Protein AF-A0A358QRI2-F1 (afdb_monomer_lite)

Foldseek 3Di:
DDDPDDDDDDDDDPDDPDPRWDKDKDKDFDADPVRHGPDIDIDIDTPRPVPPPPDPPPVPLPPPNSVVVVVVVVVVVVVVVVVVVVVVVVLVVVLVVVLVVLVVVLVVLVCQLVCVVHDDDPVVNVVSVVVNVVSVVVNVVSVVSD

pLDDT: mean 74.31, std 22.43, range [32.56, 98.06]

Radius of gyration: 32.09 Å; chains: 1; bounding box: 80×37×73 Å

Structure (mmCIF, N/CA/C/O backbone):
data_AF-A0A358QRI2-F1
#
_entry.id   AF-A0A358QRI2-F1
#
loop_
_atom_site.group_PDB
_atom_site.id
_atom_site.type_symbol
_atom_site.label_atom_id
_atom_site.label_alt_id
_atom_site.label_comp_id
_atom_site.label_asym_id
_atom_site.label_entity_id
_atom_site.label_seq_id
_atom_site.pdbx_PDB_ins_code
_atom_site.Cartn_x
_atom_site.Cartn_y
_atom_site.Cartn_z
_atom_site.occupancy
_atom_site.B_iso_or_equiv
_atom_site.auth_seq_id
_atom_site.auth_comp_id
_atom_site.auth_asym_id
_atom_site.auth_atom_id
_atom_site.pdbx_PDB_model_num
ATOM 1 N N . MET A 1 1 ? 16.837 15.059 -35.209 1.00 35.28 1 MET A N 1
ATOM 2 C CA . MET A 1 1 ? 17.358 16.212 -34.440 1.00 35.28 1 MET A CA 1
ATOM 3 C C . MET A 1 1 ? 18.870 16.291 -34.652 1.00 35.28 1 MET A C 1
ATOM 5 O O . MET A 1 1 ? 19.520 15.252 -34.655 1.00 35.28 1 MET A O 1
ATOM 9 N N . GLN A 1 2 ? 19.383 17.472 -35.005 1.00 32.56 2 GLN A N 1
ATOM 10 C CA . GLN A 1 2 ? 20.668 17.685 -35.691 1.00 32.56 2 GLN A CA 1
ATOM 11 C C . GLN A 1 2 ? 21.895 17.297 -34.843 1.00 32.56 2 GLN A C 1
ATOM 13 O O . GLN A 1 2 ? 21.991 17.643 -33.669 1.00 32.56 2 GLN A O 1
ATOM 18 N N . ARG A 1 3 ? 22.842 16.574 -35.457 1.00 33.69 3 ARG A N 1
ATOM 19 C CA . ARG A 1 3 ? 24.132 16.196 -34.863 1.00 33.69 3 ARG A CA 1
ATOM 20 C C . ARG A 1 3 ? 25.104 17.369 -34.996 1.00 33.69 3 ARG A C 1
ATOM 22 O O . ARG A 1 3 ? 25.569 17.643 -36.098 1.00 33.69 3 ARG A O 1
ATOM 29 N N . ALA A 1 4 ? 25.438 18.037 -33.897 1.00 35.00 4 ALA A N 1
ATOM 30 C CA . ALA A 1 4 ? 26.515 19.022 -33.888 1.00 35.00 4 ALA A CA 1
ATOM 31 C C . ALA A 1 4 ? 27.866 18.295 -33.769 1.00 35.00 4 ALA A C 1
ATOM 33 O O . ALA A 1 4 ? 28.296 17.917 -32.682 1.00 35.00 4 ALA A O 1
ATOM 34 N N . VAL A 1 5 ? 28.514 18.047 -34.908 1.00 36.22 5 VAL A N 1
ATOM 35 C CA . VAL A 1 5 ? 29.899 17.560 -34.971 1.00 36.22 5 VAL A CA 1
ATOM 36 C C . VAL A 1 5 ? 30.812 18.784 -34.992 1.00 36.22 5 VAL A C 1
ATOM 38 O O . VAL A 1 5 ? 30.982 19.415 -36.031 1.00 36.22 5 VAL A O 1
ATOM 41 N N . GLY A 1 6 ? 31.379 19.148 -33.844 1.00 37.34 6 GLY A N 1
ATOM 42 C CA . GLY A 1 6 ? 32.392 20.201 -33.758 1.00 37.34 6 GLY A CA 1
ATOM 43 C C . GLY A 1 6 ? 33.797 19.610 -33.854 1.00 37.34 6 GLY A C 1
ATOM 44 O O . GLY A 1 6 ? 34.241 18.954 -32.917 1.00 37.34 6 GLY A O 1
ATOM 45 N N . ARG A 1 7 ? 34.512 19.845 -34.964 1.00 36.72 7 ARG A N 1
ATOM 46 C CA . ARG A 1 7 ? 35.961 19.586 -35.055 1.00 36.72 7 ARG A CA 1
ATOM 47 C C . ARG A 1 7 ? 36.707 20.790 -34.484 1.00 36.72 7 ARG A C 1
ATOM 49 O O . ARG A 1 7 ? 36.714 21.849 -35.101 1.00 36.72 7 ARG A O 1
ATOM 56 N N . GLY A 1 8 ? 37.325 20.637 -33.318 1.00 37.22 8 GLY A N 1
ATOM 57 C CA . GLY A 1 8 ? 38.190 21.658 -32.726 1.00 37.22 8 GLY A CA 1
ATOM 58 C C . GLY A 1 8 ? 39.661 21.276 -32.863 1.00 37.22 8 GLY A C 1
ATOM 59 O O . GLY A 1 8 ? 40.044 20.173 -32.485 1.00 37.22 8 GLY A O 1
ATOM 60 N N . ARG A 1 9 ? 40.490 22.189 -33.378 1.00 37.12 9 ARG A N 1
ATOM 61 C CA . ARG A 1 9 ? 41.955 22.094 -33.334 1.00 37.12 9 ARG A CA 1
ATOM 62 C C . ARG A 1 9 ? 42.430 22.951 -32.163 1.00 37.12 9 ARG A C 1
ATOM 64 O O . ARG A 1 9 ? 42.286 24.167 -32.220 1.00 37.12 9 ARG A O 1
ATOM 71 N N . ALA A 1 10 ? 42.968 22.345 -31.109 1.00 42.16 10 ALA A N 1
ATOM 72 C CA . ALA A 1 10 ? 43.684 23.109 -30.093 1.00 42.16 10 ALA A CA 1
ATOM 73 C C . ALA A 1 10 ? 45.096 23.403 -30.617 1.00 42.16 10 ALA A C 1
ATOM 75 O O . ALA A 1 10 ? 45.809 22.492 -31.043 1.00 42.16 10 ALA A O 1
ATOM 76 N N . VAL A 1 11 ? 45.465 24.681 -30.637 1.00 38.97 11 VAL A N 1
ATOM 77 C CA . VAL A 1 11 ? 46.844 25.129 -30.851 1.00 38.97 11 VAL A CA 1
ATOM 78 C C . VAL A 1 11 ? 47.596 24.883 -29.542 1.00 38.97 11 VAL A C 1
ATOM 80 O O . VAL A 1 11 ? 47.082 25.213 -28.474 1.00 38.97 11 VAL A O 1
ATOM 83 N N . ALA A 1 12 ? 48.758 24.235 -29.616 1.00 39.34 12 ALA A N 1
ATOM 84 C CA . ALA A 1 12 ? 49.599 23.977 -28.451 1.00 39.34 12 ALA A CA 1
ATOM 85 C C . ALA A 1 12 ? 50.038 25.308 -27.801 1.00 39.34 12 ALA A C 1
ATOM 87 O O . ALA A 1 12 ? 50.273 26.267 -28.540 1.00 39.34 12 ALA A O 1
ATOM 88 N N . PRO A 1 13 ? 50.151 25.394 -26.461 1.00 35.81 13 PRO A N 1
ATOM 89 C CA . PRO A 1 13 ? 50.756 26.558 -25.822 1.00 35.81 13 PRO A CA 1
ATOM 90 C C . PRO A 1 13 ? 52.184 26.747 -26.351 1.00 35.81 13 PRO A C 1
ATOM 92 O O . PRO A 1 13 ? 52.935 25.781 -26.503 1.00 35.81 13 PRO A O 1
ATOM 95 N N . GLU A 1 14 ? 52.518 27.989 -26.700 1.00 36.69 14 GLU A N 1
ATOM 96 C CA . GLU A 1 14 ? 53.799 28.365 -27.298 1.00 36.69 14 GLU A CA 1
ATOM 97 C C . GLU A 1 14 ? 54.970 27.914 -26.414 1.00 36.69 14 GLU A C 1
ATOM 99 O O . GLU A 1 14 ? 55.065 28.308 -25.253 1.00 36.69 14 GLU A O 1
ATOM 104 N N . GLY A 1 15 ? 55.870 27.098 -26.972 1.00 41.62 15 GLY A N 1
ATOM 105 C CA . GLY A 1 15 ? 57.156 26.784 -26.341 1.00 41.62 15 GLY A CA 1
ATOM 106 C C . GLY A 1 15 ? 57.683 25.361 -26.524 1.00 41.62 15 GLY A C 1
ATOM 107 O O . GLY A 1 15 ? 58.874 25.150 -26.321 1.00 41.62 15 GLY A O 1
ATOM 108 N N . GLU A 1 16 ? 56.865 24.394 -26.950 1.00 35.88 16 GLU A N 1
ATOM 109 C CA . GLU A 1 16 ? 57.296 22.991 -27.026 1.00 35.88 16 GLU A CA 1
ATOM 110 C C . GLU A 1 16 ? 57.113 22.420 -28.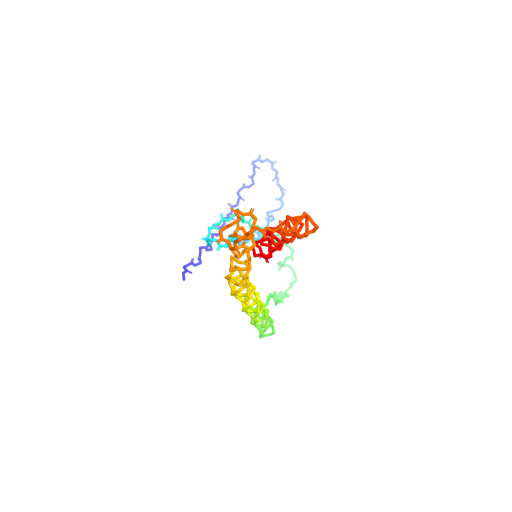439 1.00 35.88 16 GLU A C 1
ATOM 112 O O . GLU A 1 16 ? 56.000 22.251 -28.939 1.00 35.88 16 GLU A O 1
ATOM 117 N N . THR A 1 17 ? 58.229 22.131 -29.114 1.00 42.84 17 THR A N 1
ATOM 118 C CA . THR A 1 17 ? 58.269 21.467 -30.427 1.00 42.84 17 THR A CA 1
ATOM 119 C C . THR A 1 17 ? 58.040 19.961 -30.270 1.00 42.84 17 THR A C 1
ATOM 121 O O . THR A 1 17 ? 58.872 19.133 -30.623 1.00 42.84 17 THR A O 1
ATOM 124 N N . ALA A 1 18 ? 56.886 19.583 -29.723 1.00 42.47 18 ALA A N 1
ATOM 125 C CA . ALA A 1 18 ? 56.407 18.208 -29.777 1.00 42.47 18 ALA A CA 1
ATOM 126 C C . ALA A 1 18 ? 55.726 17.953 -31.139 1.00 42.47 18 ALA A C 1
ATOM 128 O O . ALA A 1 18 ? 55.054 18.849 -31.663 1.00 42.47 18 ALA A O 1
ATOM 129 N N . PRO A 1 19 ? 55.857 16.751 -31.738 1.00 43.00 19 PRO A N 1
ATOM 130 C CA . PRO A 1 19 ? 55.143 16.423 -32.968 1.00 43.00 19 PRO A CA 1
ATOM 131 C C . PRO A 1 19 ? 53.641 16.622 -32.746 1.00 43.00 19 PRO A C 1
ATOM 133 O O . PRO A 1 19 ? 53.109 16.233 -31.707 1.00 43.00 19 PRO A O 1
ATOM 136 N N . ALA A 1 20 ? 52.963 17.252 -33.709 1.00 47.69 20 ALA A N 1
ATOM 137 C CA . ALA A 1 20 ? 51.542 17.573 -33.621 1.00 47.69 20 ALA A CA 1
ATOM 138 C C . ALA A 1 20 ? 50.702 16.292 -33.453 1.00 47.69 20 ALA A C 1
ATOM 140 O O . ALA A 1 20 ? 50.312 15.661 -34.436 1.00 47.69 20 ALA A O 1
ATOM 141 N N . ARG A 1 21 ? 50.429 15.896 -32.203 1.00 50.72 21 ARG A N 1
ATOM 142 C CA . ARG A 1 21 ? 49.560 14.760 -31.885 1.00 50.72 21 ARG A CA 1
ATOM 143 C C . ARG A 1 21 ? 48.131 15.135 -32.252 1.00 50.72 21 ARG A C 1
ATOM 145 O O . ARG A 1 21 ? 47.575 16.106 -31.737 1.00 50.72 21 ARG A O 1
ATOM 152 N N . ALA A 1 22 ? 47.565 14.407 -33.207 1.00 50.53 22 ALA A N 1
ATOM 153 C CA . ALA A 1 22 ? 46.181 14.581 -33.612 1.00 50.53 22 ALA A CA 1
ATOM 154 C C . ALA A 1 22 ? 45.294 13.803 -32.636 1.00 50.53 22 ALA A C 1
ATOM 156 O O . ALA A 1 22 ? 45.471 12.602 -32.472 1.00 50.53 22 ALA A O 1
ATOM 157 N N . TRP A 1 23 ? 44.342 14.483 -32.005 1.00 54.16 23 TRP A N 1
ATOM 158 C CA . TRP A 1 23 ? 43.368 13.866 -31.109 1.00 54.16 23 TRP A CA 1
ATOM 159 C C . TRP A 1 23 ? 41.995 13.927 -31.769 1.00 54.16 23 TRP A C 1
ATOM 161 O O . TRP A 1 23 ? 41.573 15.008 -32.187 1.00 54.16 23 TRP A O 1
ATOM 171 N N . ASP A 1 24 ? 41.295 12.798 -31.851 1.00 56.31 24 ASP A N 1
ATOM 172 C CA . ASP A 1 24 ? 39.877 12.781 -32.218 1.00 56.31 24 ASP A CA 1
ATOM 173 C C . ASP A 1 24 ? 39.033 12.688 -30.945 1.00 56.31 24 ASP A C 1
ATOM 175 O O . ASP A 1 24 ? 39.327 11.913 -30.032 1.00 56.31 24 ASP A O 1
ATOM 179 N N . GLY A 1 25 ? 38.006 13.527 -30.848 1.00 52.00 25 GLY A N 1
ATOM 180 C CA . GLY A 1 25 ? 37.207 13.682 -29.641 1.00 52.00 25 GLY A CA 1
ATOM 181 C C . GLY A 1 25 ? 35.724 13.716 -29.960 1.00 52.00 25 GLY A C 1
ATOM 182 O O . GLY A 1 25 ? 35.274 14.574 -30.717 1.00 52.00 25 GLY A O 1
ATOM 183 N N . ARG A 1 26 ? 34.943 12.835 -29.327 1.00 60.66 26 ARG A N 1
ATOM 184 C CA . ARG A 1 26 ? 33.477 12.848 -29.412 1.00 60.66 26 ARG A CA 1
ATOM 185 C C . ARG A 1 26 ? 32.868 13.076 -28.035 1.00 60.66 26 ARG A C 1
ATOM 187 O O . ARG A 1 26 ? 33.278 12.453 -27.059 1.00 60.66 26 ARG A O 1
ATOM 194 N N . VAL A 1 27 ? 31.880 13.965 -27.967 1.00 61.69 27 VAL A N 1
ATOM 195 C CA . VAL A 1 27 ? 31.136 14.258 -26.737 1.00 61.69 27 VAL A CA 1
ATOM 196 C C . VAL A 1 27 ? 29.720 13.712 -26.866 1.00 61.69 27 VAL A C 1
ATOM 198 O O . VAL A 1 27 ? 29.019 14.018 -27.830 1.00 61.69 27 VAL A O 1
ATOM 201 N N . HIS A 1 28 ? 29.314 12.902 -25.893 1.00 64.44 28 HIS A N 1
ATOM 202 C CA . HIS A 1 28 ? 27.971 12.349 -25.779 1.00 64.44 28 HIS A CA 1
ATOM 203 C C . HIS A 1 28 ? 27.2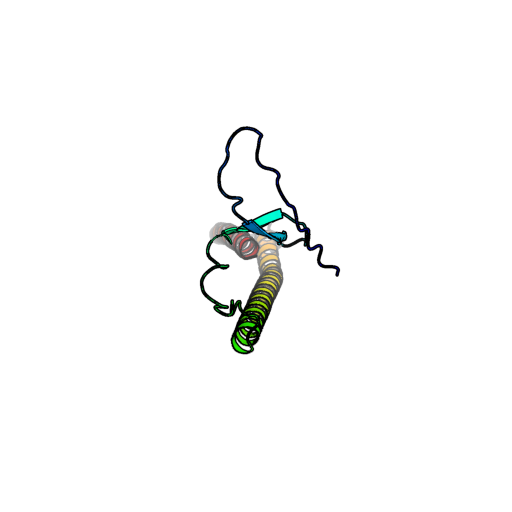79 12.942 -24.546 1.00 64.44 28 HIS A C 1
ATOM 205 O O . HIS A 1 28 ? 27.771 12.733 -23.435 1.00 64.44 28 HIS A O 1
ATOM 211 N N . PRO A 1 29 ? 26.165 13.680 -24.706 1.00 57.94 29 PRO A N 1
ATOM 212 C CA . PRO A 1 29 ? 25.364 14.097 -23.564 1.00 57.94 29 PRO A CA 1
ATOM 213 C C . PRO A 1 29 ? 24.645 12.880 -22.970 1.00 57.94 29 PRO A C 1
ATOM 215 O O . PRO A 1 29 ? 24.055 12.083 -23.700 1.00 57.94 29 PRO A O 1
ATOM 218 N N . VAL A 1 30 ? 24.697 12.754 -21.651 1.00 73.12 30 VAL A N 1
ATOM 219 C CA . VAL A 1 30 ? 23.929 11.805 -20.845 1.00 73.12 30 VAL A CA 1
ATOM 220 C C . VAL A 1 30 ? 22.767 12.583 -20.243 1.00 73.12 30 VAL A C 1
ATOM 222 O O . VAL A 1 30 ? 22.972 13.624 -19.614 1.00 73.12 30 VAL A O 1
ATOM 225 N N . ARG A 1 31 ? 21.551 12.105 -20.501 1.00 73.19 31 ARG A N 1
ATOM 226 C CA . ARG A 1 31 ? 20.311 12.733 -20.046 1.00 73.19 31 ARG A CA 1
ATOM 227 C C . ARG A 1 31 ? 19.716 11.959 -18.875 1.00 73.19 31 ARG A C 1
ATOM 229 O O . ARG A 1 31 ? 19.925 10.750 -18.791 1.00 73.19 31 ARG A O 1
ATOM 236 N N . ASP A 1 32 ? 19.024 12.663 -17.991 1.00 66.75 32 ASP A N 1
ATOM 237 C CA . ASP A 1 32 ? 18.278 12.082 -16.875 1.00 66.75 32 ASP A CA 1
ATOM 238 C C . ASP A 1 32 ? 16.880 11.584 -17.304 1.00 66.75 32 ASP A C 1
ATOM 240 O O . ASP A 1 32 ? 16.528 11.599 -18.487 1.00 66.75 32 ASP A O 1
ATOM 244 N N . GLN A 1 33 ? 16.088 11.104 -16.338 1.00 62.84 33 GLN A N 1
ATOM 245 C CA . GLN A 1 33 ? 14.738 10.570 -16.570 1.00 62.84 33 GLN A CA 1
ATOM 246 C C . GLN A 1 33 ? 13.714 11.639 -17.004 1.00 62.84 33 GLN A C 1
ATOM 248 O O . GLN A 1 33 ? 12.641 11.283 -17.486 1.00 62.84 33 GLN A O 1
ATOM 253 N N . GLU A 1 34 ? 14.049 12.927 -16.889 1.00 69.50 34 GLU A N 1
ATOM 254 C CA . GLU A 1 34 ? 13.217 14.070 -17.292 1.00 69.50 34 GLU A CA 1
ATOM 255 C C . GLU A 1 34 ? 13.705 14.705 -18.614 1.00 69.50 34 GLU A C 1
ATOM 257 O O . GLU A 1 34 ? 13.331 15.829 -18.955 1.00 69.50 34 GLU A O 1
ATOM 262 N N . ASP A 1 35 ? 14.544 13.984 -19.373 1.00 62.84 35 ASP A N 1
ATOM 263 C CA . ASP A 1 35 ? 15.157 14.396 -20.647 1.00 62.84 35 ASP A CA 1
ATOM 264 C C . ASP A 1 35 ? 16.085 15.629 -20.549 1.00 62.84 35 ASP A C 1
ATOM 266 O O . ASP A 1 35 ? 16.489 16.225 -21.560 1.00 62.84 35 ASP A O 1
ATOM 270 N N . ARG A 1 36 ? 16.512 16.002 -19.336 1.00 69.88 36 ARG A N 1
ATOM 271 C CA . ARG A 1 36 ? 17.478 17.086 -19.112 1.00 69.88 36 ARG A CA 1
ATOM 272 C C . ARG A 1 36 ? 18.898 16.531 -19.203 1.00 69.88 36 ARG A C 1
ATOM 274 O O . ARG A 1 36 ? 19.164 15.386 -18.863 1.00 69.88 36 ARG A O 1
ATOM 281 N N . ILE A 1 37 ? 19.844 17.325 -19.709 1.00 65.50 37 ILE A N 1
ATOM 282 C CA . ILE A 1 37 ? 21.253 16.903 -19.794 1.00 65.50 37 ILE A CA 1
ATOM 283 C C . ILE A 1 37 ? 21.869 16.987 -18.392 1.00 65.50 37 ILE A C 1
ATOM 285 O O . ILE A 1 37 ? 22.115 18.091 -17.913 1.00 65.50 37 ILE A O 1
ATOM 289 N N . ASP A 1 38 ? 22.139 15.838 -17.769 1.00 57.59 38 ASP A N 1
ATOM 290 C CA . ASP A 1 38 ? 22.773 15.742 -16.445 1.00 57.59 38 ASP A CA 1
ATOM 291 C C . ASP A 1 38 ? 24.308 15.735 -16.556 1.00 57.59 38 ASP A C 1
ATOM 293 O O . ASP A 1 38 ? 25.012 16.395 -15.792 1.00 57.59 38 ASP A O 1
ATOM 297 N N . ARG A 1 39 ? 24.866 15.018 -17.545 1.00 44.44 39 ARG A N 1
ATOM 298 C CA . ARG A 1 39 ? 26.325 14.857 -17.715 1.0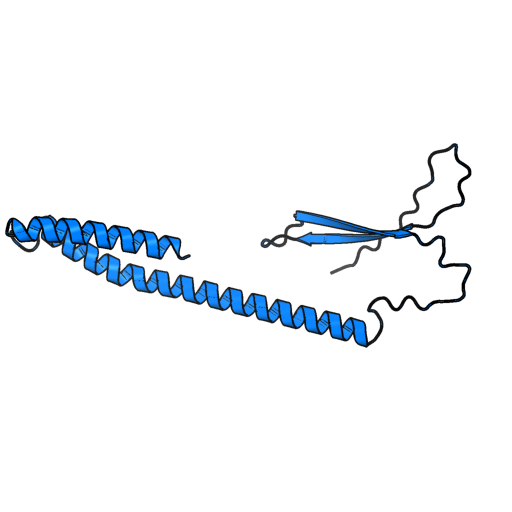0 44.44 39 ARG A CA 1
ATOM 299 C C . ARG A 1 39 ? 26.740 14.833 -19.180 1.00 44.44 39 ARG A C 1
ATOM 301 O O . ARG A 1 39 ? 25.926 14.642 -20.076 1.00 44.44 39 ARG A O 1
ATOM 308 N N . ALA A 1 40 ? 28.034 14.985 -19.444 1.00 56.44 40 ALA A N 1
ATOM 309 C CA . ALA A 1 40 ? 28.606 14.772 -20.770 1.00 56.44 40 ALA A CA 1
ATOM 310 C C . ALA A 1 40 ? 29.839 13.871 -20.675 1.00 56.44 40 ALA A C 1
ATOM 312 O O . ALA A 1 40 ? 30.760 14.141 -19.907 1.00 56.44 40 ALA A O 1
ATOM 313 N N . VAL A 1 41 ? 29.866 12.806 -21.475 1.00 59.62 41 VAL A N 1
ATOM 314 C CA . VAL A 1 41 ? 31.015 11.904 -21.584 1.00 59.62 41 VAL A CA 1
ATOM 315 C C . VAL A 1 41 ? 31.829 12.312 -22.803 1.00 59.62 41 VAL A C 1
ATOM 317 O O . VAL A 1 41 ? 31.319 12.319 -23.926 1.00 59.62 41 VAL A O 1
ATOM 320 N N . ARG A 1 42 ? 33.103 12.653 -22.591 1.00 47.72 42 ARG A N 1
ATOM 321 C CA . ARG A 1 42 ? 34.058 12.937 -23.665 1.00 47.72 42 ARG A CA 1
ATOM 322 C C . ARG A 1 42 ? 34.963 11.729 -23.863 1.00 47.72 42 ARG A C 1
ATOM 324 O O . ARG A 1 42 ? 35.736 11.386 -22.977 1.00 47.72 42 ARG A O 1
ATOM 331 N N . VAL A 1 43 ? 34.893 11.125 -25.043 1.00 63.56 43 VAL A N 1
ATOM 332 C CA . VAL A 1 43 ? 35.822 10.075 -25.469 1.00 63.56 43 VAL A CA 1
ATOM 333 C C . VAL A 1 43 ? 36.887 10.728 -26.339 1.00 63.56 43 VAL A C 1
ATOM 335 O O . VAL A 1 43 ? 36.547 11.391 -27.320 1.00 63.56 43 VAL A O 1
ATOM 338 N N . VAL A 1 44 ? 38.157 10.575 -25.966 1.00 55.81 44 VAL A N 1
ATOM 339 C CA . VAL A 1 44 ? 39.314 11.095 -26.710 1.00 55.81 44 VAL A CA 1
ATOM 340 C C . VAL A 1 44 ? 40.163 9.908 -27.154 1.00 55.81 44 VAL A C 1
ATOM 342 O O . VAL A 1 44 ? 40.550 9.095 -26.318 1.00 55.81 44 VAL A O 1
ATOM 345 N N . ARG A 1 45 ? 40.440 9.798 -28.456 1.00 52.03 45 ARG A N 1
ATOM 346 C CA . ARG A 1 45 ? 41.399 8.835 -29.016 1.00 52.03 45 ARG A CA 1
ATOM 347 C C . ARG A 1 45 ? 42.621 9.575 -29.562 1.00 52.03 45 ARG A C 1
ATOM 349 O O . ARG A 1 45 ? 42.476 10.612 -30.212 1.00 52.03 45 ARG A O 1
ATOM 356 N N . ASP A 1 46 ? 43.806 9.029 -29.301 1.00 57.09 46 ASP A N 1
ATOM 357 C CA . ASP A 1 46 ? 45.062 9.460 -29.928 1.00 57.09 46 ASP A CA 1
ATOM 358 C C . ASP A 1 46 ? 45.117 8.910 -31.363 1.00 57.09 46 ASP A C 1
ATOM 360 O O . ASP A 1 46 ? 44.944 7.710 -31.575 1.00 57.09 46 ASP A O 1
ATOM 364 N N . ALA A 1 47 ? 45.294 9.787 -32.352 1.00 58.53 47 ALA A N 1
ATOM 365 C CA . ALA A 1 47 ? 45.308 9.452 -33.776 1.00 58.53 47 ALA A CA 1
ATOM 366 C C . ALA A 1 47 ? 46.703 9.609 -34.413 1.00 58.53 47 ALA A C 1
ATOM 368 O O . ALA A 1 47 ? 46.821 9.579 -35.641 1.00 58.53 47 ALA A O 1
ATOM 369 N N . ALA A 1 48 ? 47.764 9.785 -33.615 1.00 52.81 48 ALA A N 1
ATOM 370 C CA . ALA A 1 48 ? 49.119 9.990 -34.130 1.00 52.81 48 ALA A CA 1
ATOM 371 C C . ALA A 1 48 ? 49.711 8.746 -34.831 1.00 52.81 48 ALA A C 1
ATOM 373 O O . ALA A 1 48 ? 50.421 8.893 -35.822 1.00 52.81 48 ALA A O 1
ATOM 374 N N . GLU A 1 49 ? 49.376 7.530 -34.388 1.00 47.88 49 GLU A N 1
ATOM 375 C CA . GLU A 1 49 ? 49.952 6.277 -34.921 1.00 47.88 49 GLU A CA 1
ATOM 376 C C . GLU A 1 49 ? 49.225 5.708 -36.156 1.00 47.88 49 GLU A C 1
ATOM 378 O O . GLU A 1 49 ? 49.751 4.834 -36.845 1.00 47.88 49 GLU A O 1
ATOM 383 N N . ALA A 1 50 ? 48.037 6.216 -36.498 1.00 48.19 50 ALA A N 1
ATOM 384 C CA . ALA A 1 50 ? 47.179 5.624 -37.533 1.00 48.19 50 ALA A CA 1
ATOM 385 C C . ALA A 1 50 ? 47.594 5.950 -38.985 1.00 48.19 50 ALA A C 1
ATOM 387 O O . ALA A 1 50 ? 46.972 5.464 -39.929 1.00 48.19 50 ALA A O 1
ATOM 388 N N . ARG A 1 51 ? 48.617 6.794 -39.191 1.00 51.50 51 ARG A N 1
ATOM 389 C CA . ARG A 1 51 ? 49.030 7.258 -40.530 1.00 51.50 51 ARG A CA 1
ATOM 390 C C . ARG A 1 51 ? 50.083 6.395 -41.222 1.00 51.50 51 ARG A C 1
ATOM 392 O O . ARG A 1 51 ? 50.121 6.406 -42.448 1.00 51.50 51 ARG A O 1
ATOM 399 N N . GLU A 1 52 ? 50.926 5.672 -40.488 1.00 49.06 52 GLU A N 1
ATOM 400 C CA . GLU A 1 52 ? 52.124 5.043 -41.077 1.00 49.06 52 GLU A CA 1
ATOM 401 C C . GLU A 1 52 ? 51.982 3.551 -41.405 1.00 49.06 52 GLU A C 1
ATOM 403 O O . GLU A 1 52 ? 52.795 3.006 -42.147 1.00 49.06 52 GLU A O 1
ATOM 408 N N . ARG A 1 53 ? 50.924 2.878 -40.945 1.00 45.69 53 ARG A N 1
ATOM 409 C CA . ARG A 1 53 ? 50.618 1.500 -41.355 1.00 45.69 53 ARG A CA 1
ATOM 410 C C . ARG A 1 53 ? 49.305 1.525 -42.113 1.00 45.69 53 ARG A C 1
ATOM 412 O O . ARG A 1 53 ? 48.277 1.868 -41.540 1.00 45.69 53 ARG A O 1
ATOM 419 N N . GLY A 1 54 ? 49.377 1.253 -43.415 1.00 44.91 54 GLY A N 1
ATOM 420 C CA . GLY A 1 54 ? 48.265 1.372 -44.352 1.00 44.91 54 GLY A CA 1
ATOM 421 C C . GLY A 1 54 ? 46.942 0.886 -43.770 1.00 44.91 54 GLY A C 1
ATOM 422 O O . GLY A 1 54 ? 46.876 -0.230 -43.269 1.00 44.91 54 GLY A O 1
ATOM 423 N N . ALA A 1 55 ? 45.938 1.764 -43.835 1.00 52.59 55 ALA A N 1
ATOM 424 C CA . ALA A 1 55 ? 44.511 1.499 -43.689 1.00 52.59 55 ALA A CA 1
ATOM 425 C C . ALA A 1 55 ? 44.169 0.183 -42.967 1.00 52.59 55 ALA A C 1
ATOM 427 O O . ALA A 1 55 ? 43.572 -0.721 -43.552 1.00 52.59 55 ALA A O 1
ATOM 428 N N . VAL A 1 56 ? 44.494 0.090 -41.675 1.00 51.00 56 VAL A N 1
ATOM 429 C CA . VAL A 1 56 ? 43.677 -0.747 -40.802 1.00 51.00 56 VAL A CA 1
ATOM 430 C C . VAL A 1 56 ? 42.330 -0.052 -40.808 1.00 51.00 56 VAL A C 1
ATOM 432 O O . VAL A 1 56 ? 42.184 1.054 -40.288 1.00 51.00 56 VAL A O 1
ATOM 435 N N . ARG A 1 57 ? 41.393 -0.647 -41.544 1.00 56.31 57 ARG A N 1
ATOM 436 C CA . ARG A 1 57 ? 39.988 -0.276 -41.551 1.00 56.31 57 ARG A CA 1
ATOM 437 C C . ARG A 1 57 ? 39.593 -0.177 -40.078 1.00 56.31 57 ARG A C 1
ATOM 439 O O . ARG A 1 57 ? 39.618 -1.179 -39.369 1.00 56.31 57 ARG A O 1
ATOM 446 N N . ASP A 1 58 ? 39.371 1.046 -39.593 1.00 50.34 58 ASP A N 1
ATOM 447 C CA . ASP A 1 58 ? 38.716 1.271 -38.309 1.00 50.34 58 ASP A CA 1
ATOM 448 C C . ASP A 1 58 ? 37.286 0.794 -38.527 1.00 50.34 58 ASP A C 1
ATOM 450 O O . ASP A 1 58 ? 36.376 1.559 -38.852 1.00 50.34 58 ASP A O 1
ATOM 454 N N . ASP A 1 59 ? 37.125 -0.520 -38.411 1.00 51.12 59 ASP A N 1
ATOM 455 C CA . ASP A 1 59 ? 35.869 -1.201 -38.188 1.00 51.12 59 ASP A CA 1
ATOM 456 C C . ASP A 1 59 ? 35.432 -0.808 -36.767 1.00 51.12 59 ASP A C 1
ATOM 458 O O . ASP A 1 59 ? 35.255 -1.634 -35.877 1.00 51.12 59 ASP A O 1
ATOM 462 N N . GLY A 1 60 ? 35.227 0.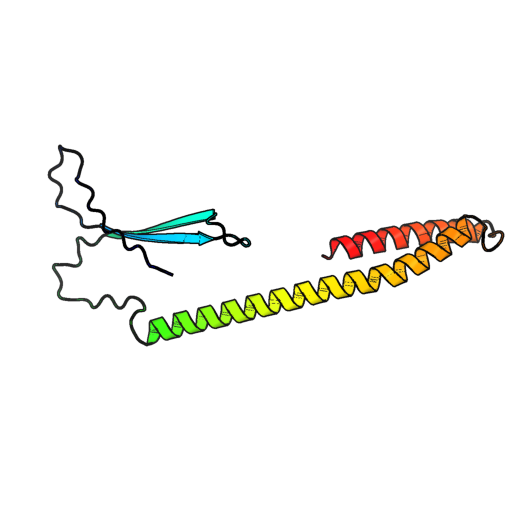494 -36.530 1.00 53.12 60 GLY A N 1
ATOM 463 C CA . GLY A 1 60 ? 34.214 0.905 -35.574 1.00 53.12 60 GLY A CA 1
ATOM 464 C C . GLY A 1 60 ? 32.909 0.185 -35.941 1.00 53.12 60 GLY A C 1
ATOM 465 O O . GLY A 1 60 ? 32.784 -0.311 -37.064 1.00 53.12 60 GLY A O 1
ATOM 466 N N . PRO A 1 61 ? 31.895 0.144 -35.061 1.00 53.50 61 PRO A N 1
ATOM 467 C CA . PRO A 1 61 ? 30.675 -0.651 -35.269 1.00 53.50 61 PRO A CA 1
ATOM 468 C C . PRO A 1 61 ? 29.820 -0.245 -36.499 1.00 53.50 61 PRO A C 1
ATOM 470 O O . PRO A 1 61 ? 28.658 -0.601 -36.608 1.00 53.50 61 PRO A O 1
ATOM 473 N N . SER A 1 62 ? 30.374 0.516 -37.438 1.00 52.25 62 SER A N 1
ATOM 474 C CA . SER A 1 62 ? 29.866 0.850 -38.763 1.00 52.25 62 SER A CA 1
ATOM 475 C C . SER A 1 62 ? 29.907 -0.310 -39.777 1.00 52.25 62 SER A C 1
ATOM 477 O O . SER A 1 62 ? 29.434 -0.118 -40.896 1.00 52.25 62 SER A O 1
ATOM 479 N N . GLY A 1 63 ? 30.470 -1.478 -39.439 1.00 57.16 63 GLY A N 1
ATOM 480 C CA . GLY A 1 63 ? 30.259 -2.719 -40.201 1.00 57.16 63 GLY A CA 1
ATOM 481 C C . GLY A 1 63 ? 28.856 -3.304 -39.950 1.00 57.16 63 GLY A C 1
ATOM 482 O O . GLY A 1 63 ? 28.259 -2.962 -38.928 1.00 57.16 63 GLY A O 1
ATOM 483 N N . PRO A 1 64 ? 28.315 -4.167 -40.836 1.00 58.06 64 PRO A N 1
ATOM 484 C CA . PRO A 1 64 ? 26.983 -4.767 -40.659 1.00 58.06 64 PRO A CA 1
ATOM 485 C C . PRO A 1 64 ? 26.793 -5.371 -39.254 1.00 58.06 64 PRO A C 1
ATOM 487 O O . PRO A 1 64 ? 25.803 -5.061 -38.597 1.00 58.06 64 PRO A O 1
ATOM 490 N N . ASP A 1 65 ? 27.814 -6.059 -38.729 1.00 64.50 65 ASP A N 1
ATOM 491 C CA . ASP A 1 65 ? 27.804 -6.651 -37.381 1.00 64.50 65 ASP A CA 1
ATOM 492 C C . ASP A 1 65 ? 27.621 -5.634 -36.239 1.00 64.50 65 ASP A C 1
ATOM 494 O O . ASP A 1 65 ? 26.934 -5.911 -35.259 1.00 64.50 65 ASP A O 1
ATOM 498 N N . GLY A 1 66 ? 28.207 -4.437 -36.339 1.00 69.38 66 GLY A N 1
ATOM 499 C CA . GLY A 1 66 ? 28.140 -3.449 -35.259 1.00 69.38 66 GLY A CA 1
ATOM 500 C C . GLY A 1 66 ? 26.814 -2.685 -35.212 1.00 69.38 66 GLY A C 1
ATOM 501 O O . GLY A 1 66 ? 26.357 -2.295 -34.133 1.00 69.38 66 GLY A O 1
ATOM 502 N N . MET A 1 67 ? 26.155 -2.503 -36.361 1.00 72.06 67 MET A N 1
ATOM 503 C CA . MET A 1 67 ? 24.785 -1.987 -36.392 1.00 72.06 67 MET A CA 1
ATOM 504 C C . MET A 1 67 ? 23.778 -3.027 -35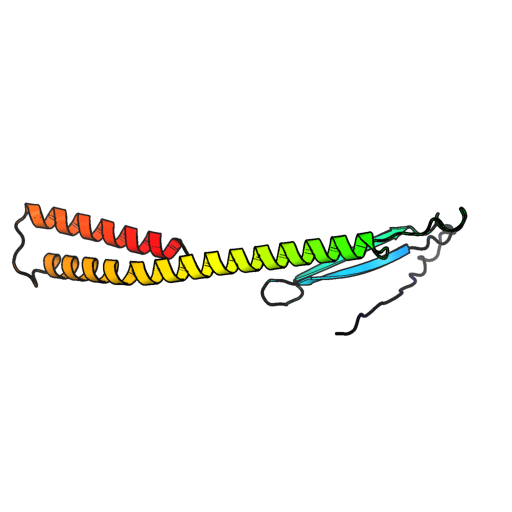.909 1.00 72.06 67 MET A C 1
ATOM 506 O O . MET A 1 67 ? 22.844 -2.659 -35.187 1.00 72.06 67 MET A O 1
ATOM 510 N N . ASP A 1 68 ? 24.006 -4.302 -36.220 1.00 81.38 68 ASP A N 1
ATOM 511 C CA . ASP A 1 68 ? 23.204 -5.407 -35.706 1.00 81.38 68 ASP A CA 1
ATOM 512 C C . ASP A 1 68 ? 23.336 -5.510 -34.178 1.00 81.38 68 ASP A C 1
ATOM 514 O O . ASP A 1 68 ? 22.323 -5.545 -33.474 1.00 81.38 68 ASP A O 1
ATOM 518 N N . GLU A 1 69 ? 24.549 -5.411 -33.630 1.00 83.38 69 GLU A N 1
ATOM 519 C CA . GLU A 1 69 ? 24.777 -5.421 -32.181 1.00 83.38 69 GLU A CA 1
ATOM 520 C C . GLU A 1 69 ? 24.123 -4.217 -31.479 1.00 83.38 69 GLU A C 1
ATOM 522 O O . GLU A 1 69 ? 23.388 -4.395 -30.502 1.00 83.38 69 GLU A O 1
ATOM 527 N N . LEU A 1 70 ? 24.288 -2.996 -32.006 1.00 84.44 70 LEU A N 1
ATOM 528 C CA . LEU A 1 70 ? 23.638 -1.791 -31.472 1.00 84.44 70 LEU A CA 1
ATOM 529 C C . LEU A 1 70 ? 22.108 -1.876 -31.523 1.00 84.44 70 LEU A C 1
ATOM 531 O O . LEU A 1 70 ? 21.437 -1.416 -30.595 1.00 84.44 70 LEU A O 1
ATOM 535 N N . SER A 1 71 ? 21.547 -2.441 -32.594 1.00 86.56 71 SER A N 1
ATOM 536 C CA . SER A 1 71 ? 20.104 -2.664 -32.709 1.00 86.56 71 SER A CA 1
ATOM 537 C C . SER A 1 71 ? 19.616 -3.689 -31.681 1.00 86.56 71 SER A C 1
ATOM 539 O O . SER A 1 71 ? 18.606 -3.457 -31.016 1.00 86.56 71 SER A O 1
ATOM 541 N N . SER A 1 72 ? 20.383 -4.761 -31.458 1.00 89.12 72 SER A N 1
ATOM 542 C CA . SER A 1 72 ? 20.064 -5.794 -30.473 1.00 89.12 72 SER A CA 1
ATOM 543 C C . SER A 1 72 ? 20.110 -5.258 -29.038 1.00 89.12 72 SER A C 1
ATOM 545 O O . SER A 1 72 ? 19.232 -5.572 -28.232 1.00 89.12 72 SER A O 1
ATOM 547 N N . LEU A 1 73 ? 21.084 -4.395 -28.724 1.00 92.75 73 LEU A N 1
ATOM 548 C CA . LEU A 1 73 ? 21.207 -3.735 -27.426 1.00 92.75 73 LEU A CA 1
ATOM 549 C C . LEU A 1 73 ? 20.056 -2.761 -27.191 1.00 92.75 73 LEU A C 1
ATOM 551 O O . LEU A 1 73 ? 19.457 -2.784 -26.118 1.00 92.75 73 LEU A O 1
ATOM 555 N N . ARG A 1 74 ? 19.697 -1.953 -28.197 1.00 91.62 74 ARG A N 1
ATOM 556 C CA . ARG A 1 74 ? 18.519 -1.073 -28.124 1.00 91.62 74 ARG A CA 1
ATOM 557 C C . ARG A 1 74 ? 17.244 -1.865 -27.880 1.00 91.62 74 ARG A C 1
ATOM 559 O O . ARG A 1 74 ? 16.511 -1.535 -26.958 1.00 91.62 74 ARG A O 1
ATOM 566 N N . LEU A 1 75 ? 17.032 -2.947 -28.626 1.00 93.12 75 LEU A N 1
ATOM 567 C CA . LEU A 1 75 ? 15.864 -3.807 -28.455 1.00 93.12 75 LEU A CA 1
ATOM 568 C C . LEU A 1 75 ? 15.813 -4.436 -27.054 1.00 93.12 75 LEU A C 1
ATOM 570 O O . LEU A 1 75 ? 14.740 -4.559 -26.467 1.00 93.12 75 LEU A O 1
ATOM 574 N N . ARG A 1 76 ? 16.962 -4.837 -26.493 1.00 93.69 76 ARG A N 1
ATOM 575 C CA . ARG A 1 76 ? 17.044 -5.342 -25.112 1.00 93.69 76 ARG A CA 1
ATOM 576 C C . ARG A 1 76 ? 16.711 -4.260 -24.089 1.00 93.69 76 ARG A C 1
ATOM 578 O O . ARG A 1 76 ? 15.938 -4.542 -23.180 1.00 93.69 76 ARG A O 1
ATOM 585 N N . LEU A 1 77 ? 17.246 -3.050 -24.250 1.00 94.69 77 LEU A N 1
ATOM 586 C CA . LEU A 1 77 ? 16.934 -1.920 -23.372 1.00 94.69 77 LEU A CA 1
ATOM 587 C C . LEU A 1 77 ? 15.449 -1.558 -23.436 1.00 94.69 77 LEU A C 1
ATOM 589 O O . LEU A 1 77 ? 14.816 -1.467 -22.394 1.00 94.69 77 LEU A O 1
ATOM 593 N N . GLU A 1 78 ? 14.872 -1.448 -24.633 1.00 93.56 78 GLU A N 1
ATOM 594 C CA . GLU A 1 78 ? 13.439 -1.180 -24.816 1.00 93.56 78 GLU A CA 1
ATOM 595 C C . GLU A 1 78 ? 12.571 -2.233 -24.117 1.00 93.56 78 GLU A C 1
ATOM 597 O O . GLU A 1 78 ? 11.612 -1.891 -23.426 1.00 93.56 78 GLU A O 1
ATOM 602 N N . ARG A 1 79 ? 12.933 -3.518 -24.233 1.00 92.94 79 ARG A N 1
ATOM 603 C CA . ARG A 1 79 ? 12.236 -4.609 -23.533 1.00 92.94 79 ARG A CA 1
ATOM 604 C C . ARG A 1 79 ? 12.378 -4.516 -22.017 1.00 92.94 79 ARG A C 1
ATOM 606 O O . ARG A 1 79 ? 11.393 -4.741 -21.321 1.00 92.94 79 ARG A O 1
ATOM 613 N N . MET A 1 80 ? 13.568 -4.199 -21.507 1.00 95.00 80 MET A N 1
ATOM 614 C CA . MET A 1 80 ? 13.783 -4.008 -20.069 1.00 95.00 80 MET A CA 1
ATOM 615 C C . MET A 1 80 ? 12.950 -2.842 -19.542 1.00 95.00 80 MET A C 1
ATOM 617 O O . MET A 1 80 ? 12.207 -3.022 -18.588 1.00 95.00 80 MET A O 1
ATOM 621 N N . THR A 1 81 ? 12.975 -1.691 -20.214 1.00 94.12 81 THR A N 1
ATOM 622 C CA . THR A 1 81 ? 12.171 -0.527 -19.825 1.00 94.12 81 THR A CA 1
ATOM 623 C C . THR A 1 81 ? 10.672 -0.826 -19.868 1.00 94.12 81 THR A C 1
ATOM 625 O O . THR A 1 81 ? 9.936 -0.402 -18.981 1.00 94.12 81 THR A O 1
ATOM 628 N N . ALA A 1 82 ? 10.202 -1.584 -20.864 1.00 92.94 82 ALA A N 1
ATOM 629 C CA . ALA A 1 82 ? 8.807 -2.013 -20.924 1.00 92.94 82 ALA A CA 1
ATOM 630 C C . ALA A 1 82 ? 8.430 -2.943 -19.755 1.00 92.94 82 ALA A C 1
ATOM 632 O O . ALA A 1 82 ? 7.348 -2.795 -19.188 1.00 92.94 82 ALA A O 1
ATOM 633 N N . LEU A 1 83 ? 9.313 -3.873 -19.374 1.00 95.69 83 LEU A N 1
ATOM 634 C CA . LEU A 1 83 ? 9.109 -4.753 -18.219 1.00 95.69 83 LEU A CA 1
ATOM 635 C C . LEU A 1 83 ? 9.122 -3.986 -16.897 1.00 95.69 83 LEU A C 1
ATOM 637 O O . LEU A 1 83 ? 8.248 -4.215 -16.064 1.00 95.69 83 LEU A O 1
ATOM 641 N N . ASP A 1 84 ? 10.071 -3.071 -16.718 1.00 94.12 84 ASP A N 1
ATOM 642 C CA . ASP A 1 84 ? 10.152 -2.233 -15.521 1.00 94.12 84 ASP A CA 1
ATOM 643 C C . ASP A 1 84 ? 8.889 -1.383 -15.377 1.00 94.12 84 ASP A C 1
ATOM 645 O O . ASP A 1 84 ? 8.300 -1.339 -14.299 1.00 94.12 84 ASP A O 1
ATOM 649 N N . LYS A 1 85 ? 8.397 -0.804 -16.480 1.00 93.25 85 LYS A N 1
ATOM 650 C CA . LYS A 1 85 ? 7.127 -0.075 -16.487 1.00 93.25 85 LYS A CA 1
ATOM 651 C C . LYS A 1 85 ? 5.950 -0.965 -16.090 1.00 93.25 85 LYS A C 1
ATOM 653 O O . LYS A 1 85 ? 5.183 -0.585 -15.215 1.00 93.25 85 LYS A O 1
ATOM 658 N N . LEU A 1 86 ? 5.819 -2.151 -16.689 1.00 94.25 86 LEU A N 1
ATOM 659 C CA . LEU A 1 86 ? 4.747 -3.091 -16.338 1.00 94.25 86 LEU A CA 1
ATOM 660 C C . LEU A 1 86 ? 4.805 -3.502 -14.864 1.00 94.25 86 LEU A C 1
ATOM 662 O O . LEU A 1 86 ? 3.765 -3.625 -14.221 1.00 94.25 86 LEU A O 1
ATOM 666 N N . LYS A 1 87 ? 6.010 -3.695 -14.322 1.00 92.12 87 LYS A N 1
ATOM 667 C CA . LYS A 1 87 ? 6.208 -3.986 -12.904 1.00 92.12 87 LYS A CA 1
ATOM 668 C C . LYS A 1 87 ? 5.743 -2.816 -12.039 1.00 92.12 87 LYS A C 1
ATOM 670 O O . LYS A 1 87 ? 4.970 -3.044 -11.117 1.00 92.12 87 LYS A O 1
ATOM 675 N N . SER A 1 88 ? 6.174 -1.591 -12.332 1.00 93.75 88 SER A N 1
ATOM 676 C CA . SER A 1 88 ? 5.745 -0.399 -11.591 1.00 93.75 88 SER A CA 1
ATOM 677 C C . SER A 1 88 ? 4.230 -0.195 -11.661 1.00 93.75 88 SER A C 1
ATOM 679 O O . SER A 1 88 ? 3.598 0.002 -10.627 1.00 93.75 88 SER A O 1
ATOM 681 N N . ASP A 1 89 ? 3.630 -0.326 -12.846 1.00 92.75 89 ASP A N 1
ATOM 682 C CA . ASP A 1 89 ? 2.182 -0.196 -13.039 1.00 92.75 89 ASP A CA 1
ATOM 683 C C . ASP A 1 89 ? 1.413 -1.256 -12.229 1.00 92.75 89 ASP A C 1
ATOM 685 O O . ASP A 1 89 ? 0.422 -0.942 -11.568 1.00 92.75 89 ASP A O 1
ATOM 689 N N . PHE A 1 90 ? 1.896 -2.503 -12.222 1.00 93.50 90 PHE A N 1
ATOM 690 C CA . PHE A 1 90 ? 1.311 -3.584 -11.429 1.00 93.50 90 PHE A CA 1
ATOM 691 C C . PHE A 1 90 ? 1.397 -3.321 -9.920 1.00 93.50 90 PHE A C 1
ATOM 693 O O . PHE A 1 90 ? 0.409 -3.516 -9.210 1.00 93.50 90 PHE A O 1
ATOM 700 N N . MET A 1 91 ? 2.557 -2.878 -9.427 1.00 93.81 91 MET A N 1
ATOM 701 C CA . MET A 1 91 ? 2.755 -2.583 -8.004 1.00 93.81 91 MET A CA 1
ATOM 702 C C . MET A 1 91 ? 1.869 -1.415 -7.562 1.00 93.81 91 MET A C 1
ATOM 704 O O . MET A 1 91 ? 1.153 -1.543 -6.570 1.00 93.81 91 MET A O 1
ATOM 708 N N . ASN A 1 92 ? 1.812 -0.340 -8.356 1.00 92.38 92 ASN A N 1
ATOM 709 C CA . ASN A 1 92 ? 0.935 0.805 -8.111 1.00 92.38 92 ASN A CA 1
ATOM 710 C C . ASN A 1 92 ? -0.528 0.380 -8.014 1.00 92.38 92 ASN A C 1
ATOM 712 O O . ASN A 1 92 ? -1.205 0.692 -7.032 1.00 92.38 92 ASN A O 1
ATOM 716 N N . LEU A 1 93 ? -1.010 -0.355 -9.020 1.00 92.94 93 LEU A N 1
ATOM 717 C CA . LEU A 1 93 ? -2.385 -0.838 -9.053 1.00 92.94 93 LEU A CA 1
ATOM 718 C C . LEU A 1 93 ? -2.687 -1.711 -7.830 1.00 92.94 93 LEU A C 1
ATOM 720 O O . LEU A 1 93 ? -3.671 -1.475 -7.137 1.00 92.94 93 LEU A O 1
ATOM 724 N N . THR A 1 94 ? -1.812 -2.670 -7.526 1.00 91.50 94 THR A N 1
ATOM 725 C CA . THR A 1 94 ? -1.987 -3.579 -6.386 1.00 91.50 94 THR A CA 1
ATOM 726 C C . THR A 1 94 ? -2.052 -2.809 -5.065 1.00 91.50 94 THR A C 1
ATOM 728 O O . THR A 1 94 ? -2.949 -3.050 -4.262 1.00 91.50 94 THR A O 1
ATOM 731 N N . THR A 1 95 ? -1.168 -1.834 -4.846 1.00 93.12 95 THR A N 1
ATOM 732 C CA . THR A 1 95 ? -1.181 -0.982 -3.647 1.00 93.12 95 THR A CA 1
ATOM 733 C C . THR A 1 95 ? -2.473 -0.175 -3.521 1.00 93.12 9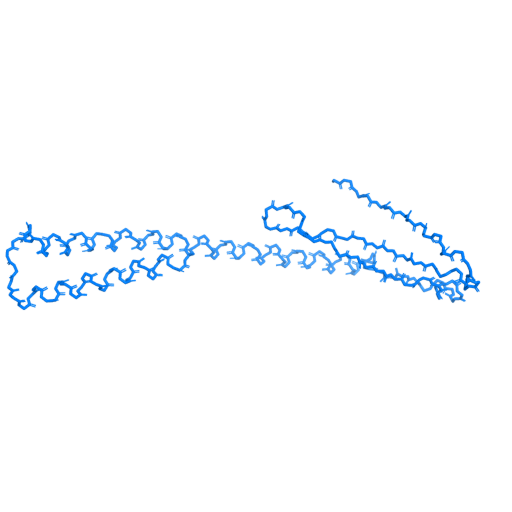5 THR A C 1
ATOM 735 O O . THR A 1 95 ? -3.049 -0.100 -2.432 1.00 93.12 95 THR A O 1
ATOM 738 N N . HIS A 1 96 ? -2.970 0.405 -4.618 1.00 93.19 96 HIS A N 1
ATOM 739 C CA . HIS A 1 96 ? -4.245 1.125 -4.616 1.00 93.19 96 HIS A CA 1
ATOM 740 C C . HIS A 1 96 ? -5.425 0.212 -4.261 1.00 93.19 96 HIS A C 1
ATOM 742 O O . HIS A 1 96 ? -6.232 0.568 -3.397 1.00 93.19 96 HIS A O 1
ATOM 748 N N . GLU A 1 97 ? -5.488 -0.971 -4.870 1.00 94.94 97 GLU A N 1
ATOM 749 C CA . GLU A 1 97 ? -6.553 -1.948 -4.630 1.00 94.94 97 GLU A CA 1
ATOM 750 C C . GLU A 1 97 ? -6.492 -2.555 -3.223 1.00 94.94 97 GLU A C 1
ATOM 752 O O . GLU A 1 97 ? -7.532 -2.904 -2.679 1.00 94.94 97 GLU A O 1
ATOM 757 N N . LEU A 1 98 ? -5.314 -2.641 -2.593 1.00 95.12 98 LEU A N 1
ATOM 758 C CA . LEU A 1 98 ? -5.164 -3.096 -1.203 1.00 95.12 98 LEU A CA 1
ATOM 759 C C . LEU A 1 98 ? -5.509 -2.013 -0.170 1.00 95.12 98 LEU A C 1
ATOM 761 O O . LEU A 1 98 ? -6.005 -2.330 0.913 1.00 95.12 98 LEU A O 1
ATOM 765 N N . ARG A 1 99 ? -5.296 -0.730 -0.488 1.00 91.25 99 ARG A N 1
ATOM 766 C CA . ARG A 1 99 ? -5.617 0.381 0.426 1.00 91.25 99 ARG A CA 1
ATOM 767 C C . ARG A 1 99 ? -7.113 0.451 0.738 1.00 91.25 99 ARG A C 1
ATOM 769 O O . ARG A 1 99 ? -7.483 0.691 1.883 1.00 91.25 99 ARG A O 1
ATOM 776 N N . SER A 1 100 ? -7.963 0.225 -0.262 1.00 94.31 100 SER A N 1
ATOM 777 C CA . SER A 1 100 ? -9.424 0.291 -0.121 1.00 94.31 100 SER A CA 1
ATOM 778 C C . SER A 1 100 ? -9.997 -0.718 0.899 1.00 94.31 100 SER A C 1
ATOM 780 O O . SER A 1 100 ? -10.648 -0.291 1.855 1.00 94.31 100 SER A O 1
ATOM 782 N N . PRO A 1 101 ? -9.736 -2.040 0.797 1.00 95.69 101 PRO A N 1
ATOM 783 C CA . PRO A 1 101 ? -10.211 -3.014 1.775 1.00 95.69 101 PRO A CA 1
ATOM 784 C C . PRO A 1 101 ? -9.589 -2.812 3.162 1.00 95.69 101 PRO A C 1
ATOM 786 O O . PRO A 1 101 ? -10.297 -2.974 4.153 1.00 95.69 101 PRO A O 1
ATOM 789 N N . LEU A 1 102 ? -8.318 -2.398 3.265 1.00 96.94 102 LEU A N 1
ATOM 790 C CA . LEU A 1 102 ? -7.709 -2.065 4.561 1.00 96.94 102 LEU A CA 1
ATOM 791 C C . LEU A 1 102 ? -8.393 -0.863 5.223 1.00 96.94 102 LEU A C 1
ATOM 793 O O . LEU A 1 102 ? -8.663 -0.908 6.421 1.00 96.94 102 LEU A O 1
ATOM 797 N N . ALA A 1 103 ? -8.740 0.171 4.452 1.00 94.00 103 ALA A N 1
ATOM 798 C CA . ALA A 1 103 ? -9.481 1.326 4.954 1.00 94.00 103 ALA A CA 1
ATOM 799 C C . ALA A 1 103 ? -10.882 0.940 5.455 1.00 94.00 103 ALA A C 1
ATOM 801 O O . ALA A 1 103 ? -11.330 1.452 6.480 1.00 94.00 103 ALA A O 1
ATOM 802 N N . ILE A 1 104 ? -11.559 0.006 4.775 1.00 97.62 104 ILE A N 1
ATOM 803 C CA . ILE A 1 104 ? -12.851 -0.534 5.223 1.00 97.62 104 ILE A CA 1
ATOM 804 C C . ILE A 1 104 ? -12.693 -1.257 6.567 1.00 97.62 104 ILE A C 1
ATOM 806 O O . ILE A 1 104 ? -13.448 -0.984 7.500 1.00 97.62 104 ILE A O 1
ATOM 810 N N . VAL A 1 105 ? -11.705 -2.151 6.690 1.00 97.88 105 VAL A N 1
ATOM 811 C CA . VAL A 1 105 ? -11.439 -2.885 7.941 1.00 97.88 105 VAL A CA 1
ATOM 812 C C . VAL A 1 105 ? -11.090 -1.921 9.074 1.00 97.88 105 VAL A C 1
ATOM 814 O O . VAL A 1 105 ? -11.678 -2.015 10.150 1.00 97.88 105 VAL A O 1
ATOM 817 N N . TYR A 1 106 ? -10.194 -0.964 8.822 1.00 97.56 106 TYR A N 1
ATOM 818 C CA . TYR A 1 106 ? -9.837 0.080 9.781 1.00 97.56 106 TYR A CA 1
ATOM 819 C C . TYR A 1 106 ? -11.076 0.855 10.241 1.00 97.56 106 TYR A C 1
ATOM 821 O O . TYR A 1 106 ? -11.305 0.987 11.438 1.00 97.56 106 TYR A O 1
ATOM 829 N N . GLY A 1 107 ? -11.932 1.282 9.306 1.00 97.06 107 GLY A N 1
ATOM 830 C CA . GLY A 1 107 ? -13.165 2.002 9.620 1.00 97.06 107 GLY A CA 1
ATOM 831 C C . GLY A 1 107 ? -14.093 1.221 10.552 1.00 97.06 107 GLY A C 1
ATOM 832 O O . GLY A 1 107 ? -14.582 1.779 11.533 1.00 97.06 107 GLY A O 1
ATOM 833 N N . TYR A 1 108 ? -14.303 -0.076 10.302 1.00 98.00 108 TYR A N 1
ATOM 834 C CA . TYR A 1 108 ? -15.086 -0.918 11.211 1.00 98.00 108 TYR A CA 1
ATOM 835 C C . TYR A 1 108 ? -14.441 -1.044 12.590 1.00 98.00 108 TYR A C 1
ATOM 837 O O . TYR A 1 108 ? -15.142 -0.902 13.590 1.00 98.00 108 TYR A O 1
ATOM 845 N N . LEU A 1 109 ? -13.127 -1.262 12.659 1.00 97.50 109 LEU A N 1
ATOM 846 C CA . LEU A 1 109 ? -12.415 -1.358 13.932 1.00 97.50 109 LEU A CA 1
ATOM 847 C C . LEU A 1 109 ? -12.484 -0.047 14.728 1.00 97.50 109 LEU A C 1
ATOM 849 O O . LEU A 1 109 ? -12.777 -0.090 15.919 1.00 97.50 109 LEU A O 1
ATOM 853 N N . SER A 1 110 ? -12.327 1.113 14.086 1.00 96.75 110 SER A N 1
ATOM 854 C CA . SER A 1 110 ? -12.499 2.421 14.734 1.00 96.75 110 SER A CA 1
ATOM 855 C C . SER A 1 110 ? -13.941 2.652 15.208 1.00 96.75 110 SER A C 1
ATOM 857 O O . SER A 1 110 ? -14.171 3.221 16.277 1.00 96.75 110 SER A O 1
ATOM 859 N N . MET A 1 111 ? -14.945 2.186 14.455 1.00 96.75 111 MET A N 1
ATOM 860 C CA . MET A 1 111 ? -16.344 2.238 14.899 1.00 96.75 111 MET A CA 1
ATOM 861 C C . MET A 1 111 ? -16.608 1.313 16.100 1.00 96.75 111 MET A C 1
ATOM 863 O O . MET A 1 111 ? -17.368 1.684 16.993 1.00 96.75 111 MET A O 1
ATOM 867 N N . MET A 1 112 ? -15.968 0.140 16.161 1.00 96.62 112 MET A N 1
ATOM 868 C CA . MET A 1 112 ? -16.018 -0.737 17.340 1.00 96.62 112 MET A CA 1
ATOM 869 C C . MET A 1 112 ? -15.324 -0.090 18.545 1.00 96.62 112 MET A C 1
ATOM 871 O O . MET A 1 112 ? -15.891 -0.051 19.633 1.00 96.62 112 MET A O 1
ATOM 875 N N . GLU A 1 113 ? -14.125 0.461 18.357 1.00 95.25 113 GLU A N 1
ATOM 876 C CA . GLU A 1 113 ? -13.343 1.102 19.420 1.00 95.25 113 GLU A CA 1
ATOM 877 C C . GLU A 1 113 ? -14.076 2.303 20.039 1.00 95.25 113 GLU A C 1
ATOM 879 O O . GLU A 1 113 ? -14.109 2.449 21.267 1.00 95.25 113 GLU A O 1
ATOM 884 N N . SER A 1 114 ? -14.715 3.118 19.192 1.00 94.38 114 SER A N 1
ATOM 885 C CA . SER A 1 114 ? -15.512 4.285 19.595 1.00 94.38 114 SER A CA 1
ATOM 886 C C . SER A 1 114 ? -16.867 3.942 20.227 1.00 94.38 114 SER A C 1
ATOM 888 O O . SER A 1 114 ? -17.558 4.844 20.696 1.00 94.38 114 SER A O 1
ATOM 890 N N . GLY A 1 115 ? -17.264 2.664 20.244 1.00 95.06 115 GLY A N 1
ATOM 891 C CA . GLY A 1 115 ? -18.549 2.212 20.785 1.00 95.06 115 GLY A CA 1
ATOM 892 C C . GLY A 1 115 ? -19.752 2.469 19.869 1.00 95.06 115 GLY A C 1
ATOM 893 O O . GLY A 1 115 ? -20.886 2.184 20.248 1.00 95.06 115 GLY A O 1
ATOM 894 N N . MET A 1 116 ? -19.538 2.962 18.642 1.00 94.88 116 MET A N 1
ATOM 895 C CA . MET A 1 116 ? -20.611 3.204 17.665 1.00 94.88 116 MET A CA 1
ATOM 896 C C . MET A 1 116 ? -21.354 1.915 17.277 1.00 94.88 116 MET A C 1
ATOM 898 O O . MET A 1 116 ? -22.527 1.962 16.911 1.00 94.88 116 MET A O 1
ATOM 902 N N . LEU A 1 117 ? -20.684 0.763 17.380 1.00 95.00 117 LEU A N 1
ATOM 903 C CA . LEU A 1 117 ? -21.256 -0.564 17.122 1.00 95.00 117 LEU A CA 1
ATOM 904 C C . LEU A 1 117 ? -21.691 -1.303 18.401 1.00 95.00 117 LEU A C 1
ATOM 906 O O . LEU A 1 117 ? -21.944 -2.505 18.357 1.00 95.00 117 LEU A O 1
ATOM 910 N N . GLY A 1 118 ? -21.810 -0.582 19.518 1.00 94.44 118 GLY A N 1
ATOM 911 C CA . GLY A 1 118 ? -22.142 -1.122 20.833 1.00 94.44 118 GLY A CA 1
ATOM 912 C C . GLY A 1 118 ? -20.924 -1.279 21.743 1.00 94.44 118 GLY A C 1
ATOM 913 O O . GLY A 1 118 ? -19.777 -1.105 21.327 1.00 94.44 118 GLY A O 1
ATOM 914 N N . ASP A 1 119 ? -21.191 -1.603 23.007 1.00 93.62 119 ASP A N 1
ATOM 915 C CA . ASP A 1 119 ? -20.149 -1.751 24.018 1.00 93.62 119 ASP A CA 1
ATOM 916 C C . ASP A 1 119 ? -19.349 -3.043 23.815 1.00 93.62 119 ASP A C 1
ATOM 918 O O . ASP A 1 119 ? -19.898 -4.141 23.702 1.00 93.62 119 ASP A O 1
ATOM 922 N N . LEU A 1 120 ? -18.024 -2.906 23.811 1.00 94.38 120 LEU A N 1
ATOM 923 C CA . LEU A 1 120 ? -17.099 -4.033 23.787 1.00 94.38 120 LEU A CA 1
ATOM 924 C C . LEU A 1 120 ? -16.839 -4.540 25.207 1.00 94.38 120 LEU A C 1
ATOM 926 O O . LEU A 1 120 ? -16.559 -3.748 26.111 1.00 94.38 120 LEU A O 1
ATOM 930 N N . ALA A 1 121 ? -16.837 -5.865 25.377 1.00 94.56 121 ALA A N 1
ATOM 931 C CA . ALA A 1 121 ? -16.262 -6.490 26.564 1.00 94.56 121 ALA A CA 1
ATOM 932 C C . ALA A 1 121 ? -14.775 -6.114 26.697 1.00 94.56 121 ALA A C 1
ATOM 934 O O . ALA A 1 121 ? -14.098 -5.849 25.698 1.00 94.56 121 ALA A O 1
ATOM 935 N N . THR A 1 122 ? -14.257 -6.102 27.923 1.00 90.69 122 THR A N 1
ATOM 936 C CA . THR A 1 122 ? -12.886 -5.661 28.223 1.00 90.69 122 THR A CA 1
ATOM 937 C C . THR A 1 122 ? -11.842 -6.429 27.412 1.00 90.69 122 THR A C 1
ATOM 939 O O . THR A 1 122 ? -10.940 -5.827 26.837 1.00 90.69 122 THR A O 1
ATOM 942 N N . GLU A 1 123 ? -12.015 -7.743 27.282 1.00 89.94 123 GLU A N 1
ATOM 943 C CA . GLU A 1 123 ? -11.123 -8.640 26.543 1.00 89.94 123 GLU A CA 1
ATOM 944 C C . GLU A 1 123 ? -11.133 -8.353 25.032 1.00 89.94 123 GLU A C 1
ATOM 946 O O . GLU A 1 123 ? -10.117 -8.479 24.350 1.00 89.94 123 GLU A O 1
ATOM 951 N N . LEU A 1 124 ? -12.282 -7.929 24.495 1.00 94.50 124 LEU A N 1
ATOM 952 C CA . LEU A 1 124 ? -12.435 -7.549 23.089 1.00 94.50 124 LEU A CA 1
ATOM 953 C C . LEU A 1 124 ? -11.821 -6.178 22.797 1.00 94.50 124 LEU A C 1
ATOM 955 O O . LEU A 1 124 ? -11.327 -5.965 21.692 1.00 94.50 124 LEU A O 1
ATOM 959 N N . ARG A 1 125 ? -11.819 -5.258 23.768 1.00 94.31 125 ARG A N 1
ATOM 960 C CA . ARG A 1 125 ? -11.240 -3.920 23.596 1.00 94.31 125 ARG A CA 1
ATOM 961 C C . ARG A 1 125 ? -9.744 -3.991 23.298 1.00 94.31 125 ARG A C 1
ATOM 963 O O . ARG A 1 125 ? -9.298 -3.364 22.343 1.00 94.31 125 ARG A O 1
ATOM 970 N N . GLU A 1 126 ? -8.995 -4.798 24.049 1.00 94.50 126 GLU A N 1
ATOM 971 C CA . GLU A 1 126 ? -7.562 -5.005 23.793 1.00 94.50 126 GLU A CA 1
ATOM 972 C C . GLU A 1 126 ? -7.310 -5.621 22.409 1.00 94.50 126 GLU A C 1
ATOM 974 O O . GLU A 1 126 ? -6.438 -5.160 21.668 1.00 94.50 126 GLU A O 1
ATOM 979 N N . ALA A 1 127 ? -8.114 -6.617 22.020 1.00 95.75 127 ALA A N 1
ATOM 980 C CA . ALA A 1 127 ? -8.010 -7.251 20.708 1.00 95.75 127 ALA A CA 1
ATOM 981 C C . ALA A 1 127 ? -8.303 -6.273 19.554 1.00 95.75 127 ALA A C 1
ATOM 983 O O . ALA A 1 127 ? -7.596 -6.285 18.543 1.00 95.75 127 ALA A O 1
ATOM 984 N N . VAL A 1 128 ? -9.307 -5.400 19.701 1.00 97.44 128 VAL A N 1
ATOM 985 C CA . VAL A 1 128 ? -9.637 -4.360 18.712 1.00 97.44 128 VAL A CA 1
ATOM 986 C C . VAL A 1 128 ? -8.499 -3.349 18.595 1.00 97.44 128 VAL A C 1
ATOM 988 O O . VAL A 1 128 ? -8.045 -3.096 17.482 1.00 97.44 128 VAL A O 1
ATOM 991 N N . THR A 1 129 ? -7.968 -2.840 19.710 1.00 96.12 129 THR A N 1
ATOM 992 C CA . THR A 1 129 ? -6.837 -1.899 19.688 1.00 96.12 129 THR A CA 1
ATOM 993 C C . THR A 1 129 ? -5.597 -2.511 19.022 1.00 96.12 129 THR A C 1
ATOM 995 O O . THR A 1 129 ? -4.972 -1.872 18.177 1.00 96.12 129 THR A O 1
ATOM 998 N N . SER A 1 130 ? -5.264 -3.771 19.321 1.00 96.75 130 SER A N 1
ATOM 999 C CA . SER A 1 130 ? -4.148 -4.468 18.660 1.00 96.75 130 SER A CA 1
ATOM 1000 C C . SER A 1 130 ? -4.395 -4.697 17.159 1.00 96.75 130 SER A C 1
ATOM 1002 O O . SER A 1 130 ? -3.479 -4.577 16.337 1.00 96.75 130 SER A O 1
ATOM 1004 N N . SER A 1 131 ? -5.646 -4.970 16.777 1.00 97.94 131 SER A N 1
ATOM 1005 C CA . SER A 1 131 ? -6.041 -5.117 15.372 1.00 97.94 131 SER A CA 1
ATOM 1006 C C . SER A 1 131 ? -5.902 -3.801 14.605 1.00 97.94 131 SER A C 1
ATOM 1008 O O . SER A 1 131 ? -5.404 -3.811 13.482 1.00 97.94 131 SER A O 1
ATOM 1010 N N . ILE A 1 132 ? -6.273 -2.670 15.216 1.00 98.06 132 ILE A N 1
ATOM 1011 C CA . ILE A 1 132 ? -6.102 -1.330 14.634 1.00 98.06 132 ILE A CA 1
ATOM 1012 C C . ILE A 1 132 ? -4.625 -1.070 14.331 1.00 98.06 132 ILE A C 1
ATOM 1014 O O . ILE A 1 132 ? -4.290 -0.791 13.182 1.00 98.06 132 ILE A O 1
ATOM 1018 N N . GLN A 1 133 ? -3.739 -1.271 15.313 1.00 97.75 133 GLN A N 1
ATOM 1019 C CA . GLN A 1 133 ? -2.289 -1.097 15.138 1.00 97.75 133 GLN A CA 1
ATOM 1020 C C . GLN A 1 133 ? -1.731 -1.963 14.000 1.00 97.75 133 GLN A C 1
ATOM 1022 O O . GLN A 1 133 ? -0.895 -1.522 13.212 1.00 97.75 133 GLN A O 1
ATOM 1027 N N . SER A 1 134 ? -2.216 -3.202 13.884 1.00 98.00 134 SER A N 1
ATOM 1028 C CA . SER A 1 134 ? -1.805 -4.109 12.809 1.00 98.00 134 SER A CA 1
ATOM 1029 C C . SER A 1 134 ? -2.266 -3.618 11.434 1.00 98.00 134 SER A C 1
ATOM 1031 O O . SER A 1 134 ? -1.508 -3.694 10.467 1.00 98.00 134 SER A O 1
ATOM 1033 N N . VAL A 1 135 ? -3.493 -3.097 11.325 1.00 97.69 135 VAL A N 1
ATOM 1034 C CA . VAL A 1 135 ? -4.016 -2.542 10.066 1.00 97.69 135 VAL A CA 1
ATOM 1035 C C . VAL A 1 135 ? -3.291 -1.254 9.681 1.00 97.69 135 VAL A C 1
ATOM 1037 O O . VAL A 1 135 ? -2.961 -1.085 8.510 1.00 97.69 135 VAL A O 1
ATOM 1040 N N . GLU A 1 136 ? -2.977 -0.383 10.638 1.00 96.56 136 GLU A N 1
ATOM 1041 C CA . GLU A 1 136 ? -2.165 0.817 10.404 1.00 96.56 136 GLU A CA 1
ATOM 1042 C C . GLU A 1 136 ? -0.779 0.468 9.860 1.00 96.56 136 GLU A C 1
ATOM 1044 O O . GLU A 1 136 ? -0.363 1.027 8.843 1.00 96.56 136 GLU A O 1
ATOM 1049 N N . LEU A 1 137 ? -0.109 -0.520 10.463 1.00 96.50 137 LEU A N 1
ATOM 1050 C CA . LEU A 1 137 ? 1.163 -1.030 9.958 1.00 96.50 137 LEU A CA 1
ATOM 1051 C C . LEU A 1 137 ? 1.021 -1.579 8.531 1.00 96.50 137 LEU A C 1
ATOM 1053 O O . LEU A 1 137 ? 1.836 -1.270 7.666 1.00 96.50 137 LEU A O 1
ATOM 1057 N N . MET A 1 138 ? -0.025 -2.363 8.248 1.00 96.19 138 MET A N 1
ATOM 1058 C CA . MET A 1 138 ? -0.265 -2.872 6.892 1.00 96.19 138 MET A CA 1
ATOM 1059 C C . MET A 1 138 ? -0.471 -1.738 5.881 1.00 96.19 138 MET A C 1
ATOM 1061 O O . MET A 1 138 ? 0.083 -1.793 4.786 1.00 96.19 138 MET A O 1
ATOM 1065 N N . MET A 1 139 ? -1.222 -0.694 6.238 1.00 94.38 139 MET A N 1
ATOM 1066 C CA . MET A 1 139 ? -1.421 0.473 5.372 1.00 94.38 139 MET A CA 1
ATOM 1067 C C . MET A 1 139 ? -0.110 1.224 5.098 1.00 94.38 139 MET A C 1
ATOM 1069 O O . MET A 1 139 ? 0.099 1.684 3.971 1.00 94.38 139 MET A O 1
ATOM 1073 N N . GLN A 1 140 ? 0.776 1.323 6.095 1.00 94.88 140 GLN A N 1
ATOM 1074 C CA . GLN A 1 140 ? 2.116 1.897 5.936 1.00 94.88 140 GLN A CA 1
ATOM 1075 C C . GLN A 1 140 ? 2.967 1.056 4.979 1.00 94.88 140 GLN A C 1
ATOM 1077 O O . GLN A 1 140 ? 3.409 1.570 3.955 1.00 94.88 140 GLN A O 1
ATOM 1082 N N . LEU A 1 141 ? 3.101 -0.248 5.240 1.00 95.06 141 LEU A N 1
ATOM 1083 C CA . LEU A 1 141 ? 3.909 -1.162 4.423 1.00 95.06 141 LEU A CA 1
ATOM 1084 C C . LEU A 1 141 ? 3.447 -1.215 2.962 1.00 95.06 141 LEU A C 1
ATOM 1086 O O . LEU A 1 141 ? 4.259 -1.222 2.042 1.00 95.06 141 LEU A O 1
ATOM 1090 N N . VAL A 1 142 ? 2.133 -1.226 2.732 1.00 91.75 142 VAL A N 1
ATOM 1091 C CA . VAL A 1 142 ? 1.557 -1.214 1.379 1.00 91.75 142 VAL A CA 1
ATOM 1092 C C . VAL A 1 142 ? 1.840 0.107 0.658 1.00 91.75 142 VAL A C 1
ATOM 1094 O O . VAL A 1 142 ? 1.997 0.120 -0.562 1.00 91.75 142 VAL A O 1
ATOM 1097 N N . THR A 1 143 ? 1.932 1.216 1.395 1.00 89.00 143 THR A N 1
ATOM 1098 C CA . THR A 1 143 ? 2.275 2.528 0.829 1.00 89.00 143 THR A CA 1
ATOM 1099 C C . THR A 1 143 ? 3.769 2.649 0.526 1.00 89.00 143 THR A C 1
ATOM 1101 O O . THR A 1 143 ? 4.113 3.274 -0.468 1.00 89.00 143 THR A O 1
ATOM 1104 N N . GLU A 1 144 ? 4.641 2.016 1.314 1.00 89.94 144 GLU A N 1
ATOM 1105 C CA . GLU A 1 144 ? 6.095 1.958 1.074 1.00 89.94 144 GLU A CA 1
ATOM 1106 C C . GLU A 1 144 ? 6.498 1.037 -0.090 1.00 89.94 144 GLU A C 1
ATOM 1108 O O . GLU A 1 144 ? 7.635 1.078 -0.557 1.00 89.94 144 GLU A O 1
ATOM 1113 N N . LEU A 1 145 ? 5.582 0.186 -0.558 1.00 81.38 145 LEU A N 1
ATOM 1114 C CA . LEU A 1 145 ? 5.824 -0.770 -1.640 1.00 81.38 145 LEU A CA 1
ATOM 1115 C C . LEU A 1 145 ? 5.957 -0.106 -3.029 1.00 81.38 145 LEU A C 1
ATOM 1117 O O . LEU A 1 145 ? 6.384 -0.764 -3.984 1.00 81.38 145 LEU A O 1
ATOM 1121 N N . VAL A 1 146 ? 5.567 1.167 -3.132 1.00 74.50 146 VAL A N 1
ATOM 1122 C CA . VAL A 1 146 ? 5.477 1.964 -4.363 1.00 74.50 146 VAL A CA 1
ATOM 1123 C C . VAL A 1 146 ? 6.466 3.120 -4.343 1.00 74.50 146 VAL A C 1
ATOM 1125 O O . VAL A 1 146 ? 6.521 3.832 -3.318 1.00 74.50 146 VAL A O 1
#

Secondary structure (DSSP, 8-state):
---------PPPPTT-------EEEEEEEEE-TTS-EEEEEEEEEE-SGGGSSTT-----TTSHHHHHHHHHHHHHHHHHHHHHHHHHHHHHHHHHHHHHHHHHHHHHHHHHHTTTT-PPPHHHHHHHHHHHHHHHHHHHHHHHT-

Sequence (146 aa):
MQRAVGRGRAVAPEGETAPARAWDGRVHPVRDQEDRIDRAVRVVRDAAEARERGAVRDDGPSGPDGMDELSSLRLRLERMTALDKLKSDFMNLTTHELRSPLAIVYGYLSMMESGMLGDLATELREAVTSSIQSVELMMQLVTELV